Protein AF-A0A9E4QNM2-F1 (afdb_monomer_lite)

Radius of gyration: 17.65 Å; chains: 1; bounding box: 43×25×47 Å

Secondary structure (DSSP, 8-state):
--GGGGTT-EEEEEPPPPP-HHHHHHHHHHHHTTPPTT-TTHHHHHHHHHHHHHHHHHSTTS-HHHHHHHHTTTEE-SS-EE-B-TTS-B--S-EEEEEEEEETTEEEEEEEEEEETTTEEEE-

Sequence (124 aa):
TDLAALDRLIATKPRPGEDSAVKSDFESAYAAAGGAEGAIYTHEIYDAIKLVAAAIVSDPDGDLVAALNKTGINYVGASGTHTFDAAGDVLGTGYSVCEFDVSGSSVGFSCPKIWTADGGLTAN

Foldseek 3Di:
DDPVVQAFDKDKAADAADDDPQLVVQVVVCVVVVHDPPDRCSQVVQCVVVLLVQLCVVPVPDDSVVSSQVSQCQNQTSRYGFHQDPVGDGQGPFIFIWGWHDDPPDIDIDRQWTAHPVPGIDGD

pLDDT: mean 94.03, std 4.23, range [69.0, 98.06]

Structure (mmCIF, N/CA/C/O backbone):
data_AF-A0A9E4QNM2-F1
#
_entry.id   AF-A0A9E4QNM2-F1
#
loop_
_atom_site.group_PDB
_atom_site.id
_atom_site.type_symbol
_atom_site.label_atom_id
_atom_site.label_alt_id
_atom_site.label_comp_id
_atom_site.label_asym_id
_atom_site.label_entity_id
_atom_site.label_seq_id
_atom_site.pdbx_PDB_ins_code
_atom_site.Cartn_x
_atom_site.Cartn_y
_atom_site.Cartn_z
_atom_site.occupancy
_atom_site.B_iso_or_equiv
_atom_site.auth_seq_id
_atom_site.auth_comp_id
_atom_site.auth_asym_id
_atom_site.auth_atom_id
_atom_site.pdbx_PDB_model_num
ATOM 1 N N . THR A 1 1 ? 26.045 -8.828 -11.397 1.00 69.00 1 THR A N 1
ATOM 2 C CA . THR A 1 1 ? 24.651 -8.993 -11.856 1.00 69.00 1 THR A CA 1
ATOM 3 C C . THR A 1 1 ? 24.571 -8.512 -13.286 1.00 69.00 1 THR A C 1
ATOM 5 O O . THR A 1 1 ? 25.248 -7.544 -13.611 1.00 69.00 1 THR A O 1
ATOM 8 N N . ASP A 1 2 ? 23.843 -9.221 -14.145 1.00 85.94 2 ASP A N 1
ATOM 9 C CA . ASP A 1 2 ? 23.652 -8.834 -15.547 1.00 85.94 2 ASP A CA 1
ATOM 10 C C . ASP A 1 2 ? 22.520 -7.801 -15.637 1.00 85.94 2 ASP A C 1
ATOM 12 O O . ASP A 1 2 ? 21.359 -8.142 -15.422 1.00 85.94 2 ASP A O 1
ATOM 16 N N . LEU A 1 3 ? 22.863 -6.531 -15.881 1.00 87.31 3 LEU A N 1
ATOM 17 C CA . LEU A 1 3 ? 21.880 -5.444 -15.966 1.00 87.31 3 LEU A CA 1
ATOM 18 C C . LEU A 1 3 ? 20.972 -5.585 -17.188 1.00 87.31 3 LEU A C 1
ATOM 20 O O . LEU A 1 3 ? 19.823 -5.161 -17.124 1.00 87.31 3 LEU A O 1
ATOM 24 N N . ALA A 1 4 ? 21.441 -6.224 -18.263 1.00 87.25 4 ALA A N 1
ATOM 25 C CA . ALA A 1 4 ? 20.636 -6.421 -19.463 1.00 87.25 4 ALA A CA 1
ATOM 26 C C . ALA A 1 4 ? 19.413 -7.315 -19.198 1.00 87.25 4 ALA A C 1
ATOM 28 O O . ALA A 1 4 ? 18.412 -7.205 -19.897 1.00 87.25 4 ALA A O 1
ATOM 29 N N . ALA A 1 5 ? 19.450 -8.149 -18.153 1.00 91.19 5 ALA A N 1
ATOM 30 C CA . ALA A 1 5 ? 18.313 -8.973 -17.750 1.00 91.19 5 ALA A CA 1
ATOM 31 C C . ALA A 1 5 ? 17.130 -8.166 -17.178 1.00 91.19 5 ALA A C 1
ATOM 33 O O . ALA A 1 5 ? 16.032 -8.707 -17.065 1.00 91.19 5 ALA A O 1
ATOM 34 N N . LEU A 1 6 ? 17.342 -6.900 -16.797 1.00 92.31 6 LEU A N 1
ATOM 35 C CA . LEU A 1 6 ? 16.268 -6.002 -16.366 1.00 92.31 6 LEU A CA 1
ATOM 36 C C . LEU A 1 6 ? 15.577 -5.315 -17.543 1.00 92.31 6 LEU A C 1
ATOM 38 O O . LEU A 1 6 ? 14.496 -4.766 -17.353 1.00 92.31 6 LEU A O 1
ATOM 42 N N . ASP A 1 7 ? 16.174 -5.325 -18.735 1.00 90.81 7 ASP A N 1
ATOM 43 C CA . ASP A 1 7 ? 15.626 -4.585 -19.864 1.00 90.81 7 ASP A CA 1
ATOM 44 C C . ASP A 1 7 ? 14.225 -5.093 -20.214 1.00 90.81 7 ASP A C 1
ATOM 46 O O . ASP A 1 7 ? 14.006 -6.292 -20.418 1.00 90.81 7 ASP A O 1
ATOM 50 N N . ARG A 1 8 ? 13.265 -4.164 -20.262 1.00 90.31 8 ARG A N 1
ATOM 51 C CA . ARG A 1 8 ? 11.845 -4.421 -20.546 1.00 90.31 8 ARG A CA 1
ATOM 52 C C . ARG A 1 8 ? 11.147 -5.312 -19.518 1.00 90.31 8 ARG A C 1
ATOM 54 O O . ARG A 1 8 ? 10.059 -5.826 -19.798 1.00 90.31 8 ARG A O 1
ATOM 61 N N . LEU A 1 9 ? 11.732 -5.496 -18.334 1.00 95.50 9 LEU A N 1
ATOM 62 C CA . LEU A 1 9 ? 11.047 -6.144 -17.224 1.00 95.50 9 LEU A CA 1
ATOM 63 C C . LEU A 1 9 ? 9.850 -5.283 -16.816 1.00 95.50 9 LEU A C 1
ATOM 65 O O . LEU A 1 9 ? 10.002 -4.111 -16.478 1.00 95.50 9 LEU A O 1
ATOM 69 N N . ILE A 1 10 ? 8.666 -5.891 -16.822 1.00 95.94 10 ILE A N 1
ATOM 70 C CA . ILE A 1 10 ? 7.437 -5.268 -16.338 1.00 95.94 10 ILE A CA 1
ATOM 71 C C . ILE A 1 10 ? 7.132 -5.810 -14.947 1.00 95.94 10 ILE A C 1
ATOM 73 O O . ILE A 1 10 ? 7.106 -7.023 -14.736 1.00 95.94 10 ILE A O 1
ATOM 77 N N . ALA A 1 11 ? 6.872 -4.909 -14.008 1.00 94.31 11 ALA A N 1
ATOM 78 C CA . ALA A 1 11 ? 6.489 -5.230 -12.645 1.00 94.31 11 ALA A CA 1
ATOM 79 C C . ALA A 1 11 ? 5.233 -4.456 -12.248 1.00 94.31 11 ALA A C 1
ATOM 81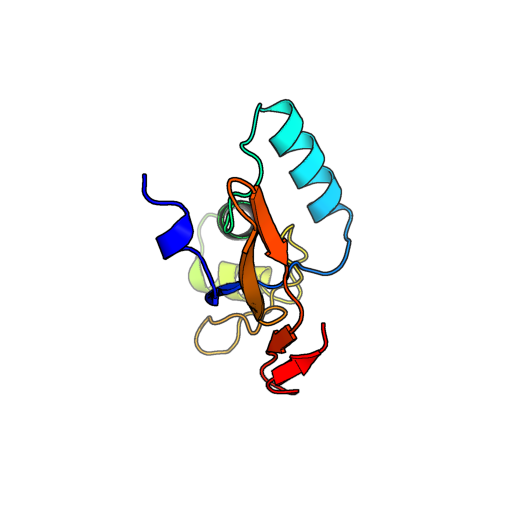 O O . ALA A 1 11 ? 4.974 -3.355 -12.730 1.00 94.31 11 ALA A O 1
ATOM 82 N N . THR A 1 12 ? 4.461 -5.018 -11.328 1.00 94.69 12 THR A N 1
ATOM 83 C CA . THR A 1 12 ? 3.360 -4.310 -10.679 1.00 94.69 12 THR A CA 1
ATOM 84 C C . THR A 1 12 ? 3.723 -4.030 -9.236 1.00 94.69 12 THR A C 1
ATOM 86 O O . THR A 1 12 ? 4.260 -4.901 -8.552 1.00 94.69 12 THR A O 1
ATOM 89 N N . LYS A 1 13 ? 3.379 -2.842 -8.753 1.00 92.94 13 LYS A N 1
ATOM 90 C CA . LYS A 1 13 ? 3.459 -2.491 -7.332 1.00 92.94 13 LYS A CA 1
ATOM 91 C C . LYS A 1 13 ? 2.147 -1.848 -6.889 1.00 92.94 13 LYS A C 1
ATOM 93 O O . LYS A 1 13 ? 1.443 -1.314 -7.754 1.00 92.94 13 LYS A O 1
ATOM 98 N N . PRO A 1 14 ? 1.822 -1.852 -5.587 1.00 93.25 14 PRO A N 1
ATOM 99 C CA . PRO A 1 14 ? 0.722 -1.043 -5.086 1.00 93.25 14 PRO A CA 1
ATOM 100 C C . PRO A 1 14 ? 0.833 0.397 -5.594 1.00 93.25 14 PRO A C 1
ATOM 102 O O . PRO A 1 14 ? 1.925 0.993 -5.655 1.00 93.25 14 PRO A O 1
ATOM 105 N N . ARG A 1 15 ? -0.296 0.939 -6.044 1.00 93.44 15 ARG A N 1
ATOM 106 C CA . ARG A 1 15 ? -0.368 2.353 -6.385 1.00 93.44 15 ARG A CA 1
ATOM 107 C C . ARG A 1 15 ? -0.329 3.140 -5.070 1.00 93.44 15 ARG A C 1
ATOM 109 O O . ARG A 1 15 ? -1.024 2.765 -4.131 1.00 93.44 15 ARG A O 1
ATOM 116 N N . PRO A 1 16 ? 0.483 4.204 -4.967 1.00 90.50 16 PRO A N 1
ATOM 117 C CA . PRO A 1 16 ? 0.499 5.009 -3.756 1.00 90.50 16 PRO A CA 1
ATOM 118 C C . PRO A 1 16 ? -0.893 5.587 -3.487 1.00 90.50 16 PRO A C 1
ATOM 120 O O . PRO A 1 16 ? -1.613 5.951 -4.419 1.00 90.50 16 PRO A O 1
ATOM 123 N N . GLY A 1 17 ? -1.255 5.659 -2.209 1.00 90.56 17 GLY A N 1
ATOM 124 C CA . GLY A 1 17 ? -2.429 6.393 -1.764 1.00 90.56 17 GLY A CA 1
ATOM 125 C C . GLY A 1 17 ? -2.327 7.887 -2.067 1.00 90.56 17 GLY A C 1
ATOM 126 O O . GLY A 1 17 ? -1.225 8.430 -2.241 1.00 90.56 17 GLY A O 1
ATOM 127 N N . GLU A 1 18 ? -3.493 8.536 -2.085 1.00 90.69 18 GLU A N 1
ATOM 128 C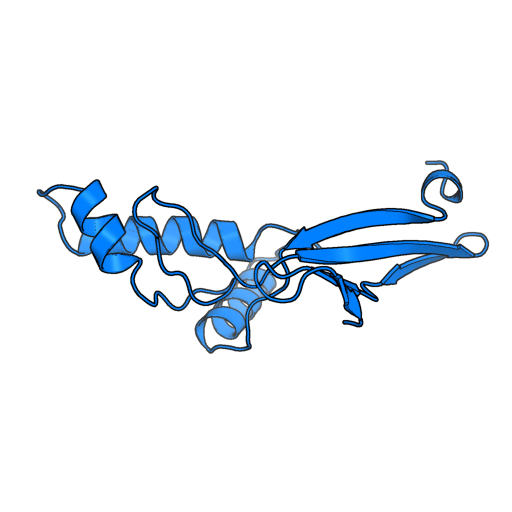 CA . GLU A 1 18 ? -3.606 9.995 -2.104 1.00 90.69 18 GLU A CA 1
ATOM 129 C C . GLU A 1 18 ? -2.809 10.620 -0.956 1.00 90.69 18 GLU A C 1
ATOM 131 O O . GLU A 1 18 ? -2.590 10.003 0.094 1.00 90.69 18 GLU A O 1
ATOM 136 N N . ASP A 1 19 ? -2.376 11.860 -1.151 1.00 93.69 19 ASP A N 1
ATOM 137 C CA . ASP A 1 19 ? -1.617 12.563 -0.126 1.00 93.69 19 ASP A CA 1
ATOM 138 C C . ASP A 1 19 ? -2.475 12.817 1.119 1.00 93.69 19 ASP A C 1
ATOM 140 O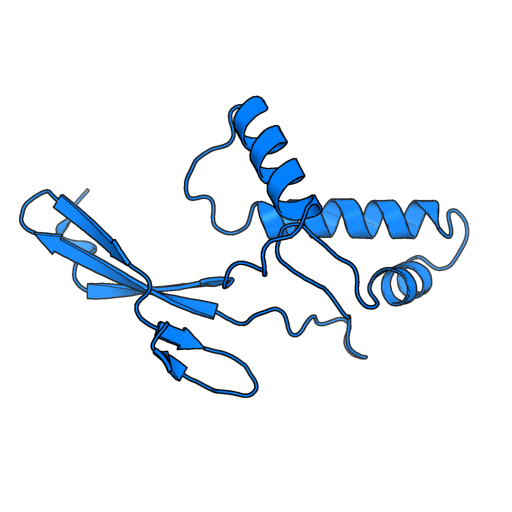 O . ASP A 1 19 ? -3.619 13.272 1.056 1.00 93.69 19 ASP A O 1
ATOM 144 N N . SER A 1 20 ? -1.903 12.508 2.281 1.00 95.44 20 SER A N 1
ATOM 145 C CA . SER A 1 20 ? -2.557 12.633 3.578 1.00 95.44 20 SER A CA 1
ATOM 146 C C . SER A 1 20 ? -1.538 13.019 4.646 1.00 95.44 20 SER A C 1
ATOM 148 O O . SER A 1 20 ? -0.338 12.782 4.496 1.00 95.44 20 SER A O 1
ATOM 150 N N . ALA A 1 21 ? -2.011 13.588 5.757 1.00 97.56 21 ALA A N 1
ATOM 151 C CA . ALA A 1 21 ? -1.141 13.861 6.900 1.00 97.56 21 ALA A CA 1
ATOM 152 C C . ALA A 1 21 ? -0.493 12.571 7.436 1.00 97.56 21 ALA A C 1
ATOM 154 O O . ALA A 1 21 ? 0.691 12.568 7.742 1.00 97.56 21 ALA A O 1
ATOM 155 N N . VAL A 1 22 ? -1.237 11.457 7.455 1.00 96.88 22 VAL A N 1
ATOM 156 C CA . VAL A 1 22 ? -0.743 10.153 7.932 1.00 96.88 22 VAL A CA 1
ATOM 157 C C . VAL A 1 22 ? 0.408 9.640 7.066 1.00 96.88 22 VAL A C 1
ATOM 159 O O . VAL A 1 22 ? 1.404 9.154 7.600 1.00 96.88 22 VAL A O 1
ATOM 162 N N . LYS A 1 23 ? 0.303 9.785 5.739 1.00 95.75 23 LYS A N 1
ATOM 163 C CA . LYS A 1 23 ? 1.370 9.431 4.795 1.00 95.75 23 LYS A CA 1
ATOM 164 C C . LYS A 1 23 ? 2.615 10.287 5.019 1.00 95.75 23 LYS A C 1
ATOM 166 O O . LYS A 1 23 ? 3.694 9.734 5.206 1.00 95.75 23 LYS A O 1
ATOM 171 N N . SER A 1 24 ? 2.459 11.608 5.087 1.00 97.06 24 SER A N 1
ATOM 172 C CA . SER A 1 24 ? 3.575 12.535 5.323 1.00 97.06 24 SER A CA 1
ATOM 173 C C . SER A 1 24 ? 4.266 12.304 6.672 1.00 97.06 24 SER A C 1
ATOM 175 O O . SER A 1 24 ? 5.498 12.335 6.758 1.00 97.06 24 SER A O 1
ATOM 177 N N . ASP A 1 25 ? 3.491 12.036 7.724 1.00 97.50 25 ASP A N 1
ATOM 178 C CA . ASP A 1 25 ? 4.006 11.728 9.060 1.00 97.50 25 ASP A CA 1
ATOM 179 C C . ASP A 1 25 ? 4.766 10.397 9.063 1.00 97.50 25 ASP A C 1
ATOM 181 O O . ASP A 1 25 ? 5.856 10.300 9.636 1.00 97.50 25 ASP A O 1
ATOM 185 N N . PHE A 1 26 ? 4.223 9.375 8.392 1.00 96.06 26 PHE A N 1
ATOM 186 C CA . PHE A 1 26 ? 4.893 8.091 8.220 1.00 96.06 26 PHE A CA 1
ATOM 187 C C . PHE A 1 26 ? 6.214 8.239 7.465 1.00 96.06 26 PHE A C 1
ATOM 189 O O . PHE A 1 26 ? 7.236 7.769 7.954 1.00 96.06 26 PHE A O 1
ATOM 196 N N . GLU A 1 27 ? 6.220 8.909 6.313 1.00 95.00 27 GLU A N 1
ATOM 197 C CA . GLU A 1 27 ? 7.417 9.090 5.486 1.00 95.00 27 GLU A CA 1
ATOM 198 C C . GLU A 1 27 ? 8.509 9.856 6.241 1.00 95.00 27 GLU A C 1
ATOM 200 O O . GLU A 1 27 ? 9.674 9.452 6.230 1.00 95.00 27 GLU A O 1
ATOM 205 N N . SER A 1 28 ? 8.125 10.895 6.989 1.00 96.56 28 SER A N 1
ATOM 206 C CA . SER A 1 28 ? 9.043 11.652 7.847 1.00 96.56 28 SER A CA 1
ATOM 207 C C . SER A 1 28 ? 9.648 10.778 8.950 1.00 96.56 28 SER A C 1
ATOM 209 O O . SER A 1 28 ? 10.861 10.795 9.170 1.00 96.56 28 SER A O 1
ATOM 211 N N . ALA A 1 29 ? 8.823 9.981 9.635 1.00 96.50 29 ALA A N 1
ATOM 212 C CA . ALA A 1 29 ? 9.281 9.081 10.690 1.00 96.50 29 ALA A CA 1
ATOM 213 C C . ALA A 1 29 ? 10.141 7.929 10.143 1.00 96.50 29 ALA A C 1
ATOM 215 O O . ALA A 1 29 ? 11.145 7.564 10.756 1.00 96.50 29 ALA A O 1
ATOM 216 N N . TYR A 1 30 ? 9.777 7.376 8.985 1.00 95.81 30 TYR A N 1
ATOM 217 C CA . TYR A 1 30 ? 10.505 6.301 8.318 1.00 95.81 30 TYR A CA 1
ATOM 218 C C . TYR A 1 30 ? 11.894 6.771 7.881 1.00 95.81 30 TYR A C 1
ATOM 220 O O . TYR A 1 30 ? 12.888 6.107 8.178 1.00 95.81 30 TYR A O 1
ATOM 228 N N . ALA A 1 31 ? 11.984 7.959 7.276 1.00 95.25 31 ALA A N 1
ATOM 229 C CA . ALA A 1 31 ? 13.256 8.581 6.927 1.00 95.25 31 ALA A CA 1
ATOM 230 C C . ALA A 1 31 ? 14.121 8.851 8.171 1.00 95.25 31 ALA A C 1
ATOM 232 O O . ALA A 1 31 ? 15.299 8.497 8.192 1.00 95.25 31 ALA A O 1
ATOM 233 N N . ALA A 1 32 ? 13.538 9.405 9.241 1.00 97.12 32 ALA A N 1
ATOM 234 C CA . ALA A 1 32 ? 14.252 9.668 10.494 1.00 97.12 32 ALA A CA 1
ATOM 235 C C . ALA A 1 32 ? 14.786 8.390 11.170 1.00 97.12 32 ALA A C 1
ATOM 237 O O . ALA A 1 32 ? 15.809 8.434 11.853 1.00 97.12 32 ALA A O 1
ATOM 238 N N . ALA A 1 33 ? 14.124 7.250 10.960 1.00 96.31 33 ALA A N 1
ATOM 239 C CA . ALA A 1 33 ? 14.561 5.943 11.443 1.00 96.31 33 ALA A CA 1
ATOM 240 C C . ALA A 1 33 ? 15.639 5.278 10.561 1.00 96.31 33 ALA A C 1
ATOM 242 O O . ALA A 1 33 ? 16.083 4.176 10.881 1.00 96.31 33 ALA A O 1
ATOM 243 N N . GLY A 1 34 ? 16.066 5.917 9.464 1.00 95.69 34 GLY A N 1
ATOM 244 C CA . GLY A 1 34 ? 17.007 5.336 8.502 1.00 95.69 34 GLY A CA 1
ATOM 245 C C . GLY A 1 34 ? 16.366 4.296 7.580 1.00 95.69 34 GLY A C 1
ATOM 246 O O . GLY A 1 34 ? 17.029 3.340 7.177 1.00 95.69 34 GLY A O 1
ATOM 247 N N . GLY A 1 35 ? 15.073 4.449 7.287 1.00 92.12 35 GLY A N 1
ATOM 248 C CA . GLY A 1 35 ? 14.333 3.593 6.368 1.00 92.12 35 GLY A CA 1
ATOM 249 C C . GLY A 1 35 ? 14.948 3.544 4.966 1.00 92.12 35 GLY A C 1
ATOM 250 O O . GLY A 1 35 ? 15.532 4.516 4.490 1.00 92.12 35 GLY A O 1
ATOM 251 N N . ALA A 1 36 ? 14.826 2.394 4.303 1.00 89.00 36 ALA A N 1
ATOM 252 C CA . ALA A 1 36 ? 15.392 2.181 2.977 1.00 89.00 36 ALA A CA 1
ATOM 253 C C . ALA A 1 36 ? 14.488 2.773 1.889 1.00 89.00 36 ALA A C 1
ATOM 255 O O . ALA A 1 36 ? 13.280 2.534 1.870 1.00 89.00 36 ALA A O 1
ATOM 256 N N . GLU A 1 37 ? 15.081 3.494 0.940 1.00 81.56 37 GLU A N 1
ATOM 257 C CA . GLU A 1 37 ? 14.358 3.957 -0.242 1.00 81.56 37 GLU A CA 1
ATOM 258 C C . GLU A 1 37 ? 13.898 2.776 -1.113 1.00 81.56 37 GLU A C 1
ATOM 260 O O . GLU A 1 37 ? 14.581 1.757 -1.236 1.00 81.56 37 GLU A O 1
ATOM 265 N N . GLY A 1 38 ? 12.729 2.918 -1.742 1.00 75.75 38 GLY A N 1
ATOM 266 C CA . GLY A 1 38 ? 12.234 1.965 -2.740 1.00 75.75 38 GLY A CA 1
ATOM 267 C C . GLY A 1 38 ? 11.626 0.670 -2.190 1.00 75.75 38 GLY A C 1
ATOM 268 O O . GLY A 1 38 ? 11.295 -0.218 -2.976 1.00 75.75 38 GLY A O 1
ATOM 269 N N . ALA A 1 39 ? 11.440 0.538 -0.874 1.00 84.12 39 ALA A N 1
ATOM 270 C CA . ALA A 1 39 ? 10.692 -0.579 -0.309 1.00 84.12 39 ALA A CA 1
ATOM 271 C C . ALA A 1 39 ? 9.198 -0.470 -0.678 1.00 84.12 39 ALA A C 1
ATOM 273 O O . ALA A 1 39 ? 8.551 0.539 -0.423 1.00 84.12 39 ALA A O 1
ATOM 274 N N . ILE A 1 40 ? 8.651 -1.513 -1.306 1.00 86.31 40 ILE A N 1
ATOM 275 C CA . ILE A 1 40 ? 7.344 -1.436 -1.988 1.00 86.31 40 ILE A CA 1
ATOM 276 C C . ILE A 1 40 ? 6.121 -1.731 -1.104 1.00 86.31 40 ILE A C 1
ATOM 278 O O . ILE A 1 40 ? 5.010 -1.620 -1.606 1.00 86.31 40 ILE A O 1
ATOM 282 N N . TYR A 1 41 ? 6.317 -2.132 0.159 1.00 91.25 41 TYR A N 1
ATOM 283 C CA . TYR A 1 41 ? 5.230 -2.511 1.083 1.00 91.25 41 TYR A CA 1
ATOM 284 C C . TYR A 1 41 ? 5.319 -1.837 2.464 1.00 91.25 41 TYR A C 1
ATOM 286 O O . TYR A 1 41 ? 4.728 -2.298 3.442 1.00 91.25 41 TYR A O 1
ATOM 294 N N . THR A 1 42 ? 6.137 -0.793 2.606 1.00 93.94 42 THR A N 1
ATOM 295 C CA . THR A 1 42 ? 6.398 -0.173 3.915 1.00 93.94 42 THR A CA 1
ATOM 296 C C . THR A 1 42 ? 5.202 0.594 4.454 1.00 93.94 42 THR A C 1
ATOM 298 O O . THR A 1 42 ? 4.925 0.505 5.650 1.00 93.94 42 THR A O 1
ATOM 301 N N . HIS A 1 43 ? 4.480 1.305 3.589 1.00 94.38 43 HIS A N 1
ATOM 302 C CA . HIS A 1 43 ? 3.271 2.036 3.965 1.00 94.38 43 HIS A CA 1
ATOM 303 C C . HIS A 1 43 ? 2.152 1.059 4.353 1.00 94.38 43 HIS A C 1
ATOM 305 O O . HIS A 1 43 ? 1.470 1.260 5.351 1.00 94.38 43 HIS A O 1
ATOM 311 N N . GLU A 1 44 ? 2.019 -0.046 3.623 1.00 94.62 44 GLU A N 1
ATOM 312 C CA . GLU A 1 44 ? 1.016 -1.090 3.840 1.00 94.62 44 GLU A CA 1
ATOM 313 C C . GLU A 1 44 ? 1.242 -1.823 5.166 1.00 94.62 44 GLU A C 1
ATOM 315 O O . GLU A 1 44 ? 0.299 -2.055 5.921 1.00 94.62 44 GLU A O 1
ATOM 320 N N . ILE A 1 45 ? 2.494 -2.166 5.490 1.00 95.19 45 ILE A N 1
ATOM 321 C CA . ILE A 1 45 ? 2.826 -2.788 6.781 1.00 95.19 45 ILE A CA 1
ATOM 322 C C . ILE A 1 45 ? 2.605 -1.812 7.937 1.00 95.19 45 ILE A C 1
ATOM 324 O O . ILE A 1 45 ? 2.125 -2.223 8.998 1.00 95.19 45 ILE A O 1
ATOM 328 N N . TYR A 1 46 ? 2.925 -0.528 7.749 1.00 95.88 46 TYR A N 1
ATOM 329 C CA . TYR A 1 46 ? 2.628 0.495 8.747 1.00 95.88 46 TYR A CA 1
ATOM 330 C C . TYR A 1 46 ? 1.124 0.563 9.033 1.00 95.88 46 TYR A C 1
ATOM 332 O O . TYR A 1 46 ? 0.721 0.491 10.197 1.00 95.88 46 TYR A O 1
ATOM 340 N N . ASP A 1 47 ? 0.304 0.607 7.985 1.00 96.94 47 ASP A N 1
ATOM 341 C CA . ASP A 1 47 ? -1.153 0.639 8.098 1.00 96.94 47 ASP A CA 1
ATOM 342 C C . ASP A 1 47 ? -1.703 -0.615 8.762 1.00 96.94 47 ASP A C 1
ATOM 344 O O . ASP A 1 47 ? -2.491 -0.502 9.697 1.00 96.94 47 ASP A O 1
ATOM 348 N N . ALA A 1 48 ? -1.243 -1.803 8.364 1.00 96.75 48 ALA A N 1
ATOM 349 C CA . ALA A 1 48 ? -1.682 -3.060 8.961 1.00 96.75 48 ALA A CA 1
ATOM 350 C C . ALA A 1 48 ? -1.440 -3.087 10.480 1.00 96.75 48 ALA A C 1
ATOM 352 O O . ALA A 1 48 ? -2.344 -3.408 11.254 1.00 96.75 48 ALA A O 1
ATOM 353 N N . ILE A 1 49 ? -0.242 -2.696 10.930 1.00 97.50 49 ILE A N 1
ATOM 354 C CA . ILE A 1 49 ? 0.099 -2.671 12.360 1.00 97.50 49 ILE A CA 1
ATOM 355 C C . ILE A 1 49 ? -0.731 -1.616 13.099 1.00 97.50 49 ILE A C 1
ATOM 357 O O . ILE A 1 49 ? -1.250 -1.889 14.184 1.00 97.50 49 ILE A O 1
ATOM 361 N N . LYS A 1 50 ? -0.866 -0.410 12.536 1.00 97.62 50 LYS A N 1
ATOM 362 C CA . LYS A 1 50 ? -1.618 0.686 13.162 1.00 97.62 50 LYS A CA 1
ATOM 363 C C . LYS A 1 50 ? -3.110 0.394 13.246 1.00 97.62 50 LYS A C 1
ATOM 365 O O . LYS A 1 50 ? -3.714 0.692 14.275 1.00 97.62 50 LYS A O 1
ATOM 370 N N . LEU A 1 51 ? -3.680 -0.215 12.215 1.00 97.44 51 LEU A N 1
ATOM 371 C CA . LEU A 1 51 ? -5.080 -0.608 12.166 1.00 97.44 51 LEU A CA 1
ATOM 372 C C . LEU A 1 51 ? -5.363 -1.708 13.197 1.00 97.44 51 LEU A C 1
ATOM 374 O O . LEU A 1 51 ? -6.284 -1.556 13.998 1.00 97.44 51 LEU A O 1
ATOM 378 N N . VAL A 1 52 ? -4.537 -2.762 13.259 1.00 97.25 52 VAL A N 1
ATOM 379 C CA . VAL A 1 52 ? -4.673 -3.824 14.277 1.00 97.25 52 VAL A CA 1
ATOM 380 C C . VAL A 1 52 ? -4.552 -3.253 15.690 1.00 97.25 52 VAL A C 1
ATOM 382 O O . VAL A 1 52 ? -5.370 -3.568 16.552 1.00 97.25 52 VAL A O 1
ATOM 385 N N . ALA A 1 53 ? -3.580 -2.370 15.935 1.00 98.00 53 ALA A N 1
ATOM 386 C CA . ALA A 1 53 ? -3.425 -1.728 17.237 1.00 98.00 53 ALA A CA 1
ATOM 387 C C . ALA A 1 53 ? -4.644 -0.865 17.607 1.00 98.00 53 ALA A C 1
ATOM 389 O O . ALA A 1 53 ? -5.113 -0.923 18.743 1.00 98.00 53 ALA A O 1
ATOM 390 N N . ALA A 1 54 ? -5.180 -0.095 16.656 1.00 97.75 54 ALA A N 1
ATOM 391 C CA . ALA A 1 54 ? -6.379 0.710 16.865 1.00 97.75 54 ALA A CA 1
ATOM 392 C C . ALA A 1 54 ? -7.605 -0.160 17.182 1.00 97.75 54 ALA A C 1
ATOM 394 O O . ALA A 1 54 ? -8.355 0.170 18.099 1.00 97.75 54 ALA A O 1
ATOM 395 N N . ALA A 1 55 ? -7.767 -1.296 16.497 1.00 97.88 55 ALA A N 1
ATOM 396 C CA . ALA A 1 55 ? -8.841 -2.243 16.775 1.00 97.88 55 ALA A CA 1
ATOM 397 C C . ALA A 1 55 ? -8.735 -2.825 18.194 1.00 97.88 55 ALA A C 1
ATOM 399 O O . ALA A 1 55 ? -9.712 -2.761 18.939 1.00 97.88 55 ALA A O 1
ATOM 400 N N . ILE A 1 56 ? -7.545 -3.288 18.604 1.00 98.06 56 ILE A N 1
ATOM 401 C CA . ILE A 1 56 ? -7.290 -3.798 19.966 1.00 98.06 56 ILE A CA 1
ATOM 402 C C . ILE A 1 56 ? -7.615 -2.735 21.022 1.00 98.06 56 ILE A C 1
ATOM 404 O O . ILE A 1 56 ? -8.255 -3.030 22.023 1.00 98.06 56 ILE A O 1
ATOM 408 N N . VAL A 1 57 ? -7.197 -1.484 20.811 1.00 97.94 57 VAL A N 1
ATOM 409 C CA . VAL A 1 57 ? -7.478 -0.389 21.755 1.00 97.94 57 VAL A CA 1
ATOM 410 C C . VAL A 1 57 ? -8.970 -0.044 21.801 1.00 97.94 57 VAL A C 1
ATOM 412 O O . VAL A 1 57 ? -9.467 0.359 22.851 1.00 97.94 57 VAL A O 1
ATOM 415 N N . SER A 1 58 ? -9.686 -0.188 20.684 1.00 97.56 58 SER A N 1
ATOM 416 C CA . SER A 1 58 ? -11.115 0.130 20.606 1.00 97.56 58 SER A CA 1
ATOM 417 C C . SER A 1 58 ? -12.013 -0.870 21.339 1.00 97.56 58 SER A C 1
ATOM 419 O O . SER A 1 58 ? -13.097 -0.482 21.778 1.00 97.56 58 SER A O 1
ATOM 421 N N . ASP A 1 59 ? -11.570 -2.125 21.468 1.00 97.12 59 ASP A N 1
ATOM 422 C CA . ASP A 1 59 ? -12.313 -3.212 22.111 1.00 97.12 59 ASP A CA 1
ATOM 423 C C . ASP A 1 59 ? -11.354 -4.265 22.717 1.00 97.12 59 ASP A C 1
ATOM 425 O O . ASP A 1 59 ? -11.161 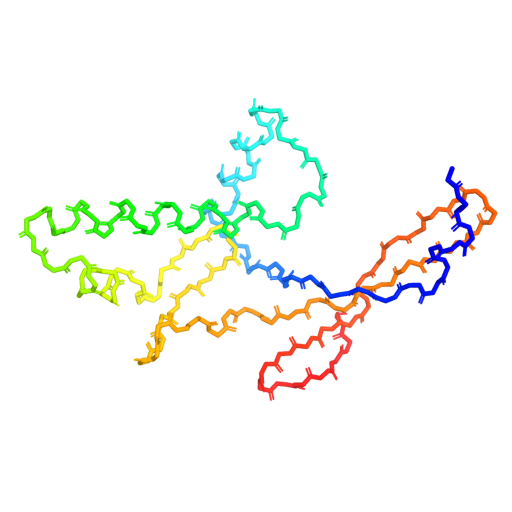-5.342 22.148 1.00 97.12 59 ASP A O 1
ATOM 429 N N . PRO A 1 60 ? -10.691 -3.955 23.847 1.00 95.06 60 PRO A N 1
ATOM 430 C CA . PRO A 1 60 ? -9.575 -4.752 24.370 1.00 95.06 60 PRO A CA 1
ATOM 431 C C . PRO A 1 60 ? -9.962 -6.150 24.869 1.00 95.06 60 PRO A C 1
ATOM 433 O O . PRO A 1 60 ? -9.113 -7.039 24.881 1.00 95.06 60 PRO A O 1
ATOM 436 N N . ASP A 1 61 ? -11.221 -6.343 25.264 1.00 96.25 61 ASP A N 1
ATOM 437 C CA . ASP A 1 61 ? -11.740 -7.608 25.802 1.00 96.25 61 ASP A CA 1
ATOM 438 C C . ASP A 1 61 ? -12.809 -8.246 24.893 1.00 96.25 61 ASP A C 1
ATOM 440 O O . ASP A 1 61 ? -13.401 -9.268 25.253 1.00 96.25 61 ASP A O 1
ATOM 444 N N . GLY A 1 62 ? -13.104 -7.630 23.744 1.00 95.19 62 GLY A N 1
ATOM 445 C CA . GLY A 1 62 ? -14.184 -8.051 22.858 1.00 95.19 62 GLY A CA 1
ATOM 446 C C . GLY A 1 62 ? -13.725 -8.821 21.623 1.00 95.19 62 GLY A C 1
ATOM 447 O O . GLY A 1 62 ? -12.676 -9.468 21.595 1.00 95.19 62 GLY A O 1
ATOM 448 N N . ASP A 1 63 ? -14.570 -8.803 20.594 1.00 97.19 63 ASP A N 1
ATOM 449 C CA . ASP A 1 63 ? -14.310 -9.526 19.350 1.00 97.19 63 ASP A CA 1
ATOM 450 C C . ASP A 1 63 ? -13.404 -8.689 18.443 1.00 97.19 63 ASP A C 1
ATOM 452 O O . ASP A 1 63 ? -13.843 -7.743 17.783 1.00 97.19 63 ASP A O 1
ATOM 456 N N . LEU A 1 64 ? -12.129 -9.080 18.374 1.00 96.31 64 LEU A N 1
ATOM 457 C CA . LEU A 1 64 ? -11.129 -8.399 17.559 1.00 96.31 64 LEU A CA 1
ATOM 458 C C . LEU A 1 64 ? -11.523 -8.321 16.076 1.00 96.31 64 LEU A C 1
ATOM 460 O O . LEU A 1 64 ? -11.214 -7.326 15.425 1.00 96.31 64 LEU A O 1
ATOM 464 N N . VAL A 1 65 ? -12.219 -9.321 15.529 1.00 95.50 65 VAL A N 1
ATOM 465 C CA . VAL A 1 65 ? -12.657 -9.290 14.124 1.00 95.50 65 VAL A CA 1
ATOM 466 C C . VAL A 1 65 ? -13.747 -8.236 13.938 1.00 95.50 65 VAL A C 1
ATOM 468 O O . VAL A 1 65 ? -13.698 -7.454 12.987 1.00 95.50 65 VAL A O 1
ATOM 471 N N . ALA A 1 66 ? -14.698 -8.147 14.870 1.00 96.31 66 ALA A N 1
ATOM 472 C CA . ALA A 1 66 ? -15.713 -7.096 14.852 1.00 96.31 66 ALA A CA 1
ATOM 473 C C . ALA A 1 66 ? -15.090 -5.695 15.015 1.00 96.31 66 ALA A C 1
ATOM 475 O O . ALA A 1 66 ? -15.472 -4.759 14.305 1.00 96.31 66 ALA A O 1
ATOM 476 N N . ALA A 1 67 ? -14.098 -5.554 15.896 1.00 97.62 67 ALA A N 1
ATOM 477 C CA . ALA A 1 67 ? -13.364 -4.310 16.110 1.00 97.62 67 ALA A CA 1
ATOM 478 C C . ALA A 1 67 ? -12.542 -3.890 14.880 1.00 97.62 67 ALA A C 1
ATOM 480 O O . ALA A 1 67 ? -12.541 -2.709 14.521 1.00 97.62 67 ALA A O 1
ATOM 481 N N . LEU A 1 68 ? -11.898 -4.844 14.197 1.00 96.88 68 LEU A N 1
ATOM 482 C CA . LEU A 1 68 ? -11.189 -4.629 12.932 1.00 96.88 68 LEU A CA 1
ATOM 483 C C . LEU A 1 68 ? -12.144 -4.146 11.841 1.00 96.88 68 LEU A C 1
ATOM 485 O O . LEU A 1 68 ? -11.889 -3.108 11.235 1.00 96.88 68 LEU A O 1
ATOM 489 N N . ASN A 1 69 ? -13.271 -4.835 11.650 1.00 95.88 69 ASN A N 1
ATOM 490 C CA . ASN A 1 69 ? -14.277 -4.459 10.655 1.00 95.88 69 ASN A CA 1
ATOM 491 C C . ASN A 1 69 ? -14.841 -3.058 10.906 1.00 95.88 69 ASN A C 1
ATOM 493 O O . ASN A 1 69 ? -15.079 -2.315 9.962 1.00 95.88 69 ASN A O 1
ATOM 497 N N . LYS A 1 70 ? -15.026 -2.672 12.173 1.00 96.25 70 LYS A N 1
ATOM 498 C CA . LYS A 1 70 ? -15.496 -1.331 12.538 1.00 96.25 70 LYS A CA 1
ATOM 499 C C . LYS A 1 70 ? -14.421 -0.262 12.341 1.00 96.25 70 LYS A C 1
ATOM 501 O O . LYS A 1 70 ? -14.717 0.809 11.818 1.00 96.25 70 LYS A O 1
ATOM 506 N N . THR A 1 71 ? -13.193 -0.537 12.777 1.00 97.25 71 THR A N 1
ATOM 507 C CA . THR A 1 71 ? -12.051 0.387 12.673 1.00 97.25 71 THR A CA 1
ATOM 508 C C . THR A 1 71 ? -11.658 0.626 11.223 1.00 97.25 71 THR A C 1
ATOM 510 O O . THR A 1 71 ? -11.306 1.742 10.856 1.00 97.25 71 THR A O 1
ATOM 513 N N . GLY A 1 72 ? -11.740 -0.413 10.397 1.00 96.25 72 GLY A N 1
ATOM 514 C CA . GLY A 1 72 ? -11.344 -0.382 9.002 1.00 96.25 72 GLY A CA 1
ATOM 515 C C . GLY A 1 72 ? -12.309 0.340 8.070 1.00 96.25 72 GLY A C 1
ATOM 516 O O . GLY A 1 72 ? -12.083 0.262 6.878 1.00 96.25 72 GLY A O 1
ATOM 517 N N . ILE A 1 73 ? -13.366 1.013 8.542 1.00 96.56 73 ILE A N 1
ATOM 518 C CA . ILE A 1 73 ? -14.284 1.783 7.682 1.00 96.56 73 ILE A CA 1
ATOM 519 C C . ILE A 1 73 ? -13.705 3.181 7.448 1.00 96.56 73 ILE A C 1
ATOM 521 O O . ILE A 1 73 ? -13.615 3.973 8.386 1.00 96.56 73 ILE A O 1
ATOM 525 N N . ASN A 1 74 ? -13.376 3.517 6.195 1.00 95.25 74 ASN A N 1
ATOM 526 C CA . ASN A 1 74 ? -12.730 4.783 5.816 1.00 95.25 74 ASN A CA 1
ATOM 527 C C . ASN A 1 74 ? -11.473 5.102 6.649 1.00 95.25 74 ASN A C 1
ATOM 529 O O . ASN A 1 74 ? -11.195 6.263 6.961 1.00 95.25 74 ASN A O 1
ATOM 533 N N . TYR A 1 75 ? -10.714 4.075 7.029 1.00 95.81 75 TYR A N 1
ATOM 534 C CA . TYR A 1 75 ? -9.495 4.241 7.806 1.00 95.81 75 TYR A CA 1
ATOM 535 C C . TYR A 1 75 ? -8.429 4.932 6.952 1.00 95.81 75 TYR A C 1
ATOM 537 O O . TYR A 1 75 ? -8.002 4.397 5.931 1.00 95.81 75 TYR A O 1
ATOM 545 N N . VAL A 1 76 ? -7.998 6.129 7.352 1.00 95.81 76 VAL A N 1
ATOM 546 C CA . VAL A 1 76 ? -6.958 6.883 6.639 1.00 95.81 76 VAL A CA 1
ATOM 547 C C . VAL A 1 76 ? -5.586 6.402 7.103 1.00 95.81 76 VAL A C 1
ATOM 549 O O . VAL A 1 76 ? -5.164 6.711 8.217 1.00 95.81 76 VAL A O 1
ATOM 552 N N . GLY A 1 77 ? -4.904 5.653 6.242 1.00 95.81 77 GLY A N 1
ATOM 553 C CA . GLY A 1 77 ? -3.545 5.171 6.445 1.00 95.81 77 GLY A CA 1
ATOM 554 C C . GLY A 1 77 ? -2.499 5.926 5.618 1.00 95.81 77 GLY A C 1
ATOM 555 O O . GLY A 1 77 ? -2.800 6.859 4.867 1.00 95.81 77 GLY A O 1
ATOM 556 N N . ALA A 1 78 ? -1.247 5.510 5.763 1.00 95.88 78 ALA A N 1
ATOM 557 C CA . ALA A 1 78 ? -0.106 5.955 4.982 1.00 95.88 78 ALA A CA 1
ATOM 558 C C . ALA A 1 78 ? -0.138 5.422 3.540 1.00 95.88 78 ALA A C 1
ATOM 560 O O . ALA A 1 78 ? 0.328 6.112 2.635 1.00 95.88 78 ALA A O 1
ATOM 561 N N . SER A 1 79 ? -0.687 4.226 3.299 1.00 94.75 79 SER A N 1
ATOM 562 C CA . SER A 1 79 ? -0.794 3.633 1.958 1.00 94.75 79 SER A CA 1
ATOM 563 C C . SER A 1 79 ? -2.090 4.012 1.233 1.00 94.75 79 SER A C 1
ATOM 565 O O . SER A 1 79 ? -2.255 3.677 0.062 1.00 94.75 79 SER A O 1
ATOM 567 N N . GLY A 1 80 ? -3.009 4.714 1.900 1.00 94.81 80 GLY A N 1
ATOM 568 C CA . GLY A 1 80 ? -4.287 5.155 1.346 1.00 94.81 80 GLY A CA 1
ATOM 569 C C . GLY A 1 80 ? -5.437 5.031 2.342 1.00 94.81 80 GLY A C 1
ATOM 570 O O . GLY A 1 80 ? -5.237 4.781 3.529 1.00 94.81 80 GLY A O 1
ATOM 571 N N . THR A 1 81 ? -6.661 5.229 1.855 1.00 95.25 81 THR A N 1
ATOM 572 C CA . THR A 1 81 ? -7.873 5.006 2.651 1.00 95.25 81 THR A CA 1
ATOM 573 C C . THR A 1 81 ? -8.349 3.569 2.489 1.00 95.25 81 THR A C 1
ATOM 575 O O . THR A 1 81 ? -8.543 3.091 1.373 1.00 95.25 81 THR A O 1
ATOM 578 N N . HIS A 1 82 ? -8.580 2.903 3.614 1.00 94.50 82 HIS A N 1
ATOM 579 C CA . HIS A 1 82 ? -8.983 1.506 3.683 1.00 94.50 82 HIS A CA 1
ATOM 580 C C . HIS A 1 82 ? -10.456 1.403 4.073 1.00 94.50 82 HIS A C 1
ATOM 582 O O . HIS A 1 82 ? -10.914 2.089 4.985 1.00 94.50 82 HIS A O 1
ATOM 588 N N . THR A 1 83 ? -11.201 0.569 3.351 1.00 95.25 83 THR A N 1
ATOM 589 C CA . THR A 1 83 ? -12.538 0.096 3.730 1.00 95.25 83 THR A CA 1
ATOM 590 C C . THR A 1 83 ? -12.593 -1.394 3.458 1.00 95.25 83 THR A C 1
ATOM 592 O O . THR A 1 83 ? -12.463 -1.788 2.299 1.00 95.25 83 THR A O 1
ATOM 595 N N . PHE A 1 84 ? -12.742 -2.198 4.513 1.00 95.62 84 PHE A N 1
ATOM 596 C CA . PHE A 1 84 ? -12.921 -3.640 4.360 1.00 95.62 84 PHE A CA 1
ATOM 597 C C . PHE A 1 84 ? -14.290 -3.944 3.757 1.00 95.62 84 PHE A C 1
ATOM 599 O O . PHE A 1 84 ? -15.309 -3.393 4.187 1.00 95.62 84 PHE A O 1
ATOM 606 N N . ASP A 1 85 ? -14.317 -4.832 2.773 1.00 93.81 85 ASP A N 1
ATOM 607 C CA . ASP A 1 85 ? -15.549 -5.430 2.288 1.00 93.81 85 ASP A CA 1
ATOM 608 C C . ASP A 1 85 ? -16.011 -6.587 3.196 1.00 93.81 85 ASP A C 1
ATOM 610 O O . ASP A 1 85 ? -15.429 -6.877 4.242 1.00 93.81 85 ASP A O 1
ATOM 614 N N . ALA A 1 86 ? -17.095 -7.260 2.806 1.00 93.06 86 ALA A N 1
ATOM 615 C CA . ALA A 1 86 ? -17.649 -8.366 3.585 1.00 93.06 86 ALA A CA 1
ATOM 616 C C . ALA A 1 86 ? -16.742 -9.613 3.641 1.00 93.06 86 ALA A C 1
ATOM 618 O O . ALA A 1 86 ? -16.950 -10.464 4.507 1.00 93.06 86 ALA A O 1
ATOM 619 N N . ALA A 1 87 ? -15.776 -9.744 2.727 1.00 93.69 87 ALA A N 1
ATOM 620 C CA . ALA A 1 87 ? -14.765 -10.799 2.736 1.00 93.69 87 ALA A CA 1
ATOM 621 C C . ALA A 1 87 ? -13.521 -10.409 3.558 1.00 93.69 87 ALA A C 1
ATOM 623 O O . ALA A 1 87 ? -12.701 -11.277 3.859 1.00 93.69 87 ALA A O 1
ATOM 624 N N . GLY A 1 88 ? -13.415 -9.143 3.977 1.00 92.94 88 GLY A N 1
ATOM 625 C CA . GLY A 1 88 ? -12.266 -8.595 4.696 1.00 92.94 88 GLY A CA 1
ATOM 626 C C . GLY A 1 88 ? -11.187 -8.022 3.775 1.00 92.94 88 GLY A C 1
ATOM 627 O O . GLY A 1 88 ? -10.099 -7.701 4.251 1.00 92.94 88 GLY A O 1
ATOM 628 N N . ASP A 1 89 ? -11.472 -7.879 2.480 1.00 93.81 89 ASP A N 1
ATOM 629 C CA . ASP A 1 89 ? -10.546 -7.320 1.501 1.00 93.81 89 ASP A CA 1
ATOM 630 C C . ASP A 1 89 ? -10.659 -5.793 1.447 1.00 93.81 89 ASP A C 1
ATOM 632 O O . ASP A 1 89 ? -11.704 -5.209 1.733 1.00 93.81 89 ASP A O 1
ATOM 636 N N . VAL A 1 90 ? -9.576 -5.126 1.046 1.00 92.31 90 VAL A N 1
ATOM 637 C CA . VAL A 1 90 ? -9.584 -3.693 0.722 1.00 92.31 90 VAL A CA 1
ATOM 638 C C . VAL A 1 90 ? -9.456 -3.513 -0.782 1.00 92.31 90 VAL A C 1
ATOM 640 O O . VAL A 1 90 ? -8.567 -4.081 -1.412 1.00 92.31 90 VAL A O 1
ATOM 643 N N . LEU A 1 91 ? -10.313 -2.670 -1.362 1.00 87.81 91 LEU A N 1
ATOM 644 C CA . LEU A 1 91 ? -10.229 -2.342 -2.790 1.00 87.81 91 LEU A CA 1
ATOM 645 C C . LEU A 1 91 ? -8.906 -1.630 -3.131 1.00 87.81 91 LEU A C 1
ATOM 647 O O . LEU A 1 91 ? -8.344 -1.818 -4.211 1.00 87.81 91 LEU A O 1
ATOM 651 N N . GLY A 1 92 ? -8.410 -0.822 -2.187 1.00 88.38 92 GLY A N 1
ATOM 652 C CA . GLY A 1 92 ? -7.204 -0.016 -2.342 1.00 88.38 92 GLY A CA 1
ATOM 653 C C . GLY A 1 92 ? -7.319 1.019 -3.465 1.00 88.38 92 GLY A C 1
ATOM 654 O O . GLY A 1 92 ? -8.405 1.371 -3.923 1.00 88.38 92 GLY A O 1
ATOM 655 N N . THR A 1 93 ? -6.173 1.521 -3.919 1.00 91.44 93 THR A N 1
ATOM 656 C CA . THR A 1 93 ? -6.066 2.524 -4.997 1.00 91.44 93 THR A CA 1
ATOM 657 C C . THR A 1 93 ? -5.681 1.919 -6.351 1.00 91.44 93 THR A C 1
ATOM 659 O O . THR A 1 93 ? -5.538 2.648 -7.339 1.00 91.44 93 THR A O 1
ATOM 662 N N . GLY A 1 94 ? -5.531 0.592 -6.414 1.00 94.12 94 GLY A N 1
ATOM 663 C CA . GLY A 1 94 ? -5.088 -0.155 -7.588 1.00 94.12 94 GLY A CA 1
ATOM 664 C C . GLY A 1 94 ? -3.579 -0.418 -7.619 1.00 94.12 94 GLY A C 1
ATOM 665 O O . GLY A 1 94 ? -2.889 -0.382 -6.601 1.00 94.12 94 GLY A O 1
ATOM 666 N N . TYR A 1 95 ? -3.058 -0.693 -8.814 1.00 95.75 95 TYR A N 1
ATOM 667 C CA . TYR A 1 95 ? -1.657 -1.050 -9.038 1.00 95.75 95 TYR A CA 1
ATOM 668 C C . TYR A 1 95 ? -1.003 -0.115 -10.049 1.00 95.75 95 TYR A C 1
ATOM 670 O O . TYR A 1 95 ? -1.565 0.178 -11.102 1.00 95.75 95 TYR A O 1
ATOM 678 N N . SER A 1 96 ? 0.222 0.313 -9.760 1.00 96.56 96 SER A N 1
ATOM 679 C CA . SER A 1 96 ? 1.108 0.889 -10.768 1.00 96.56 96 SER A CA 1
ATOM 680 C C . SER A 1 96 ? 1.723 -0.243 -11.591 1.00 96.56 96 SER A C 1
ATOM 682 O O . SER A 1 96 ? 2.248 -1.204 -11.026 1.00 96.56 96 SER A O 1
ATOM 684 N N . VAL A 1 97 ? 1.689 -0.117 -12.915 1.00 97.50 97 VAL A N 1
ATOM 685 C CA . VAL A 1 97 ? 2.386 -1.005 -13.850 1.00 97.50 97 VAL A CA 1
ATOM 686 C C . VAL A 1 97 ? 3.649 -0.285 -14.301 1.00 97.50 97 VAL A C 1
ATOM 688 O O . VAL A 1 97 ? 3.583 0.770 -14.936 1.00 97.50 97 VAL A O 1
ATOM 691 N N . CYS A 1 98 ? 4.787 -0.846 -13.923 1.00 96.06 98 CYS A N 1
ATOM 692 C CA . CYS A 1 98 ? 6.093 -0.227 -14.035 1.00 96.06 98 CYS A CA 1
ATOM 693 C C . CYS A 1 98 ? 7.014 -1.025 -14.944 1.00 96.06 98 CYS A C 1
ATOM 695 O O . CYS A 1 98 ? 6.886 -2.243 -15.059 1.00 96.06 98 CYS A O 1
ATOM 697 N N . GLU A 1 99 ? 7.943 -0.328 -15.577 1.00 96.00 99 GLU A N 1
ATOM 698 C CA . GLU A 1 99 ? 8.911 -0.895 -16.499 1.00 96.00 99 GLU A CA 1
ATOM 699 C C . GLU A 1 99 ? 10.327 -0.457 -16.144 1.00 96.00 99 GLU A C 1
ATOM 701 O O . GLU A 1 99 ? 10.560 0.671 -15.690 1.00 96.00 99 GLU A O 1
ATOM 706 N N . PHE A 1 100 ? 11.258 -1.381 -16.351 1.00 95.12 100 PHE A N 1
ATOM 707 C CA . PHE A 1 100 ? 12.685 -1.117 -16.325 1.00 95.12 100 PHE A CA 1
ATOM 708 C C . PHE A 1 100 ? 13.187 -0.888 -17.754 1.00 95.12 100 PHE A C 1
ATOM 710 O O . PHE A 1 100 ? 12.914 -1.691 -18.649 1.00 95.12 100 PHE A O 1
ATOM 717 N N .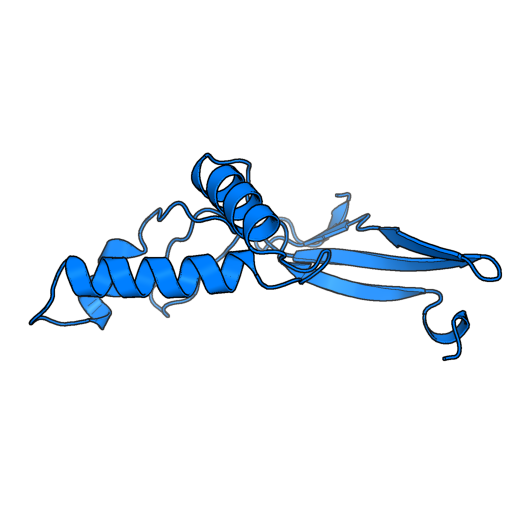 ASP A 1 101 ? 13.935 0.193 -17.950 1.00 93.81 101 ASP A N 1
ATOM 718 C CA . ASP A 1 101 ? 14.601 0.532 -19.213 1.00 93.81 101 ASP A CA 1
ATOM 719 C C . ASP A 1 101 ? 16.112 0.534 -18.985 1.00 93.81 101 ASP A C 1
ATOM 721 O O . ASP A 1 101 ? 16.594 1.157 -18.032 1.00 93.81 101 ASP A O 1
ATOM 725 N N . VAL A 1 102 ? 16.865 -0.197 -19.808 1.00 94.44 102 VAL A N 1
ATOM 726 C CA . VAL A 1 102 ? 18.317 -0.316 -19.641 1.00 94.44 102 VAL A CA 1
ATOM 727 C C . VAL A 1 102 ? 19.036 0.345 -20.809 1.00 94.44 102 VAL A C 1
ATOM 729 O O . VAL A 1 102 ? 18.959 -0.096 -21.952 1.00 94.44 102 VAL A O 1
ATOM 732 N N . SER A 1 103 ? 19.832 1.368 -20.500 1.00 91.44 103 SER A N 1
ATOM 733 C CA . SER A 1 103 ? 20.682 2.065 -21.465 1.00 91.44 103 SER A CA 1
ATOM 734 C C . SER A 1 103 ? 22.145 1.964 -21.041 1.00 91.44 103 SER A C 1
ATOM 736 O O . SER A 1 103 ? 22.623 2.673 -20.151 1.00 91.44 103 SER A O 1
ATOM 738 N N . GLY A 1 104 ? 22.871 1.023 -21.649 1.00 88.75 104 GLY A N 1
ATOM 739 C CA . GLY A 1 104 ? 24.246 0.706 -21.262 1.00 88.75 104 GLY A CA 1
ATOM 740 C C . GLY A 1 104 ? 24.318 0.165 -19.831 1.00 88.75 104 GLY A C 1
ATOM 741 O O . GLY A 1 104 ? 23.849 -0.934 -19.559 1.00 88.75 104 GLY A O 1
ATOM 742 N N . SER A 1 105 ? 24.924 0.929 -18.919 1.00 90.50 105 SER A N 1
ATOM 743 C CA . SER A 1 105 ? 25.011 0.594 -17.487 1.00 90.50 105 SER A CA 1
ATOM 744 C C . SER A 1 105 ? 23.970 1.312 -16.620 1.00 90.50 105 SER A C 1
ATOM 746 O O . SER A 1 105 ? 24.019 1.199 -15.396 1.00 90.50 105 SER A O 1
ATOM 748 N N . SER A 1 106 ? 23.072 2.089 -17.225 1.00 91.62 106 SER A N 1
ATOM 749 C CA . SER A 1 106 ? 22.018 2.827 -16.529 1.00 91.62 106 SER A CA 1
ATOM 750 C C . SER A 1 106 ? 20.707 2.053 -16.570 1.00 91.62 106 SER A C 1
ATOM 752 O O . SER A 1 106 ? 20.339 1.523 -17.614 1.00 91.62 106 SER A O 1
ATOM 754 N N . VAL A 1 107 ? 19.999 2.028 -15.439 1.00 92.88 107 VAL A N 1
ATOM 755 C CA . VAL A 1 107 ? 18.668 1.426 -15.310 1.00 92.88 107 VAL A CA 1
ATOM 756 C C . VAL A 1 107 ? 17.681 2.524 -14.925 1.00 92.88 107 VAL A C 1
ATOM 758 O O . VAL A 1 107 ? 17.810 3.129 -13.861 1.00 92.88 107 VAL A O 1
ATOM 761 N N . GLY A 1 108 ? 16.718 2.795 -15.797 1.00 93.00 108 GLY A N 1
ATOM 762 C CA . GLY A 1 108 ? 15.540 3.597 -15.502 1.00 93.00 108 GLY A CA 1
ATOM 763 C C . GLY A 1 108 ? 14.433 2.726 -14.919 1.00 93.00 108 GLY A C 1
ATOM 764 O O . GLY A 1 108 ? 14.292 1.562 -15.285 1.00 93.00 108 GLY A O 1
ATOM 765 N N . PHE A 1 109 ? 13.637 3.296 -14.019 1.00 92.69 109 PHE A N 1
ATOM 766 C CA . PHE A 1 109 ? 12.411 2.687 -13.517 1.00 92.69 109 PHE A CA 1
ATOM 767 C C . PHE A 1 109 ? 11.300 3.727 -13.579 1.00 92.69 109 PHE A C 1
ATOM 769 O O . PHE A 1 109 ? 11.435 4.820 -13.025 1.00 92.69 109 PHE A O 1
ATOM 776 N N . SER A 1 110 ? 10.210 3.407 -14.269 1.00 94.38 110 SER A N 1
ATOM 777 C CA . SER A 1 110 ? 9.056 4.297 -14.382 1.00 94.38 110 SER A CA 1
ATOM 778 C C . SER A 1 110 ? 7.757 3.507 -14.338 1.00 94.38 110 SER A C 1
ATOM 780 O O . SER A 1 110 ? 7.742 2.314 -14.620 1.00 94.38 110 SER A O 1
ATOM 782 N N . CYS A 1 111 ? 6.659 4.164 -13.970 1.00 96.25 111 CYS A N 1
ATOM 783 C CA . CYS A 1 111 ? 5.334 3.552 -13.915 1.00 96.25 111 CYS A CA 1
ATOM 784 C C . CYS A 1 111 ? 4.380 4.287 -14.862 1.00 96.25 111 CYS A C 1
ATOM 786 O O . CYS A 1 111 ? 3.626 5.145 -14.406 1.00 96.25 111 CYS A O 1
ATOM 788 N N . PRO A 1 112 ? 4.431 4.009 -16.177 1.00 97.06 112 PRO A N 1
ATOM 789 C CA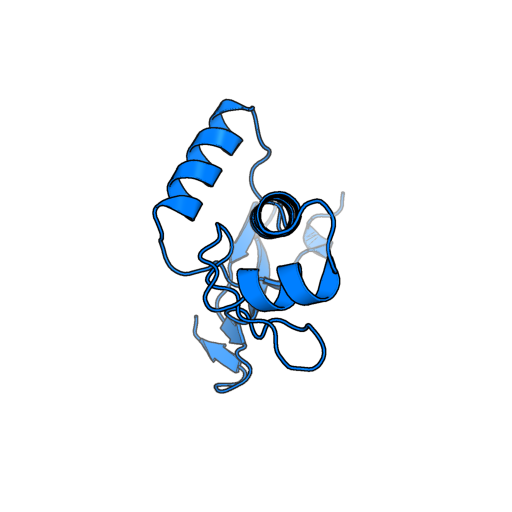 . PRO A 1 112 ? 3.666 4.758 -17.175 1.00 97.06 112 PRO A CA 1
ATOM 790 C C . PRO A 1 112 ? 2.175 4.402 -17.201 1.00 97.06 112 PRO A C 1
ATOM 792 O O . PRO A 1 112 ? 1.399 5.050 -17.904 1.00 97.06 112 PRO A O 1
ATOM 795 N N . LYS A 1 113 ? 1.760 3.346 -16.494 1.00 97.94 113 LYS A N 1
ATOM 796 C CA . LYS A 1 113 ? 0.378 2.867 -16.488 1.00 97.94 113 LYS A CA 1
ATOM 797 C C . LYS A 1 113 ? -0.102 2.555 -15.079 1.00 97.94 113 LYS A C 1
ATOM 799 O O . LYS A 1 113 ? 0.688 2.215 -14.196 1.00 97.94 113 LYS A O 1
ATOM 804 N N . ILE A 1 114 ? -1.412 2.610 -14.902 1.00 97.62 114 ILE A N 1
ATOM 805 C CA . ILE A 1 114 ? -2.103 2.154 -13.697 1.00 97.62 114 ILE A CA 1
ATOM 806 C C . ILE A 1 114 ? -3.196 1.169 -14.062 1.00 97.62 114 ILE A C 1
ATOM 808 O O . ILE A 1 114 ? -3.743 1.209 -15.162 1.00 97.62 114 ILE A O 1
ATOM 812 N N . TRP A 1 115 ? -3.517 0.299 -13.118 1.00 97.31 115 TRP A N 1
ATOM 813 C CA . TRP A 1 115 ? -4.703 -0.532 -13.155 1.00 97.31 115 TRP A CA 1
ATOM 814 C C . TRP A 1 115 ? -5.570 -0.244 -11.932 1.00 97.31 115 TRP A C 1
ATOM 816 O O . TRP A 1 115 ? -5.062 -0.256 -10.810 1.00 97.31 115 TRP A O 1
ATOM 826 N N . THR A 1 116 ? -6.866 -0.016 -12.133 1.00 94.75 116 THR A N 1
ATOM 827 C CA . THR A 1 116 ? -7.866 0.046 -11.054 1.00 94.75 116 THR A CA 1
ATOM 828 C C . THR A 1 116 ? -8.998 -0.937 -11.332 1.00 94.75 116 THR A C 1
ATOM 830 O O . THR A 1 116 ? -9.247 -1.289 -12.486 1.00 94.75 116 THR A O 1
ATOM 833 N N . ALA A 1 117 ? -9.697 -1.375 -10.281 1.00 91.50 117 ALA A N 1
ATOM 834 C CA . ALA A 1 117 ? -10.810 -2.312 -10.423 1.00 91.50 117 ALA A CA 1
ATOM 835 C C . ALA A 1 117 ? -11.925 -1.760 -11.333 1.00 91.50 117 ALA A C 1
ATOM 837 O O . ALA A 1 117 ? -12.453 -2.492 -12.167 1.00 91.50 117 ALA A O 1
ATOM 838 N N . ASP A 1 118 ? -12.216 -0.460 -11.222 1.00 91.94 118 ASP A N 1
ATOM 839 C CA . ASP A 1 118 ? -13.279 0.198 -11.991 1.00 91.94 118 ASP A CA 1
ATOM 840 C C . ASP A 1 118 ? -12.834 0.632 -13.396 1.00 91.94 118 ASP A C 1
ATOM 842 O O . ASP A 1 118 ? -13.625 0.626 -14.338 1.00 91.94 118 ASP A O 1
ATOM 846 N N . GLY A 1 119 ? -11.572 1.051 -13.539 1.00 94.19 119 GLY A N 1
ATOM 847 C CA . GLY A 1 119 ? -11.049 1.681 -14.755 1.00 94.19 119 GLY A CA 1
ATOM 848 C C . GLY A 1 119 ? -10.243 0.753 -15.661 1.00 94.19 119 GLY A C 1
ATOM 849 O O . GLY A 1 119 ? -9.962 1.109 -16.806 1.00 94.19 119 GLY A O 1
ATOM 850 N N . GLY A 1 120 ? -9.859 -0.431 -15.179 1.00 96.88 120 GLY A N 1
ATOM 851 C CA . GLY A 1 120 ? -8.926 -1.300 -15.884 1.00 96.88 120 GLY A CA 1
ATOM 852 C C . GLY A 1 120 ? -7.561 -0.633 -16.070 1.00 96.88 120 GLY A C 1
ATOM 853 O O . GLY A 1 120 ? -7.130 0.155 -15.233 1.00 96.88 120 GLY A O 1
ATOM 854 N N . LEU A 1 121 ? -6.862 -0.976 -17.157 1.00 97.75 121 LEU A N 1
ATOM 855 C CA . LEU A 1 121 ? -5.524 -0.459 -17.462 1.00 97.75 121 LEU A CA 1
ATOM 856 C C . LEU A 1 121 ? -5.594 0.889 -18.199 1.00 97.75 121 LEU A C 1
ATOM 858 O O . LEU A 1 121 ? -6.100 0.951 -19.321 1.00 97.75 121 LEU A O 1
ATOM 862 N N . THR A 1 122 ? -4.995 1.935 -17.632 1.00 97.81 122 THR A N 1
ATOM 863 C CA . THR A 1 122 ? -4.892 3.276 -18.234 1.00 97.81 122 THR A CA 1
ATOM 864 C C . THR A 1 122 ? -3.466 3.822 -18.151 1.00 97.81 122 THR A C 1
ATOM 866 O O . THR A 1 122 ? -2.601 3.240 -17.495 1.00 97.81 122 THR A O 1
ATOM 869 N N . ALA A 1 123 ? -3.199 4.944 -18.826 1.00 96.19 123 ALA A N 1
ATOM 870 C CA . ALA A 1 123 ? -1.992 5.727 -18.557 1.00 96.19 123 ALA A CA 1
ATOM 871 C C . ALA A 1 123 ? -2.013 6.245 -17.106 1.00 96.19 123 ALA A C 1
ATOM 873 O O . ALA A 1 123 ? -3.099 6.489 -16.569 1.00 96.19 123 ALA A O 1
ATOM 874 N N . ASN A 1 124 ? -0.831 6.340 -16.491 1.00 87.81 124 ASN A N 1
ATOM 875 C CA . ASN A 1 124 ? -0.627 6.943 -15.170 1.00 87.81 124 ASN A CA 1
ATOM 876 C C . ASN A 1 124 ? -0.530 8.467 -15.278 1.00 87.81 124 ASN A C 1
ATOM 878 O O . ASN A 1 124 ? 0.137 8.930 -16.232 1.00 87.81 124 ASN A O 1
#